Protein AF-A0A6B3DQ25-F1 (afdb_monomer_lite)

Structure (mmCIF, N/CA/C/O backbone):
data_AF-A0A6B3DQ25-F1
#
_entry.id   AF-A0A6B3DQ25-F1
#
loop_
_atom_site.group_PDB
_atom_site.id
_atom_site.type_symbol
_atom_site.label_atom_id
_atom_site.label_alt_id
_atom_site.label_comp_id
_atom_site.label_asym_id
_atom_site.label_entity_id
_atom_site.label_seq_id
_atom_site.pdbx_PDB_ins_code
_atom_site.Cartn_x
_atom_site.Cartn_y
_atom_site.Cartn_z
_atom_site.occupancy
_atom_site.B_iso_or_equiv
_atom_site.auth_s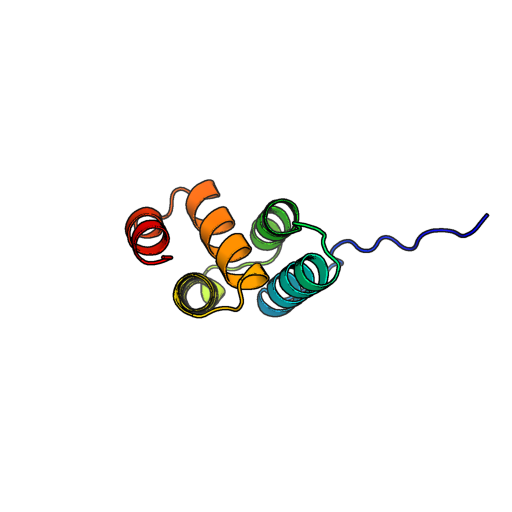eq_id
_atom_site.auth_comp_id
_atom_site.auth_asym_id
_atom_site.auth_atom_id
_atom_site.pdbx_PDB_model_num
ATOM 1 N N . GLN A 1 1 ? 22.901 23.465 -7.469 1.00 52.75 1 GLN A N 1
ATOM 2 C CA . GLN A 1 1 ? 22.434 22.448 -6.504 1.00 52.75 1 GLN A CA 1
ATOM 3 C C . GLN A 1 1 ? 20.912 22.359 -6.624 1.00 52.75 1 GLN A C 1
ATOM 5 O O . GLN A 1 1 ? 20.226 23.244 -6.132 1.00 52.75 1 GLN A O 1
ATOM 10 N N . ARG A 1 2 ? 20.370 21.397 -7.390 1.00 49.22 2 ARG A N 1
ATOM 11 C CA . ARG A 1 2 ? 1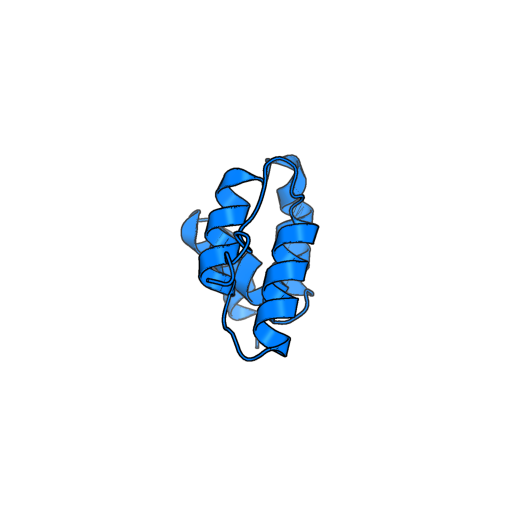8.910 21.207 -7.463 1.00 49.22 2 ARG A CA 1
ATOM 12 C C . ARG A 1 2 ? 18.499 20.470 -6.199 1.00 49.22 2 ARG A C 1
ATOM 14 O O . ARG A 1 2 ? 18.830 19.300 -6.049 1.00 49.22 2 ARG A O 1
ATOM 21 N N . GLN A 1 3 ? 17.868 21.179 -5.271 1.00 53.34 3 GLN A N 1
ATOM 22 C CA . GLN A 1 3 ? 17.277 20.553 -4.098 1.00 53.34 3 GLN A CA 1
ATOM 23 C C . GLN A 1 3 ? 16.183 19.604 -4.595 1.00 53.34 3 GLN A C 1
ATOM 25 O O . GLN A 1 3 ? 15.204 20.040 -5.198 1.00 53.34 3 GLN A O 1
ATOM 30 N N . MET A 1 4 ? 16.396 18.301 -4.420 1.00 47.31 4 MET A N 1
ATOM 31 C CA . MET A 1 4 ? 15.358 17.304 -4.637 1.00 47.31 4 MET A CA 1
ATOM 32 C C . MET A 1 4 ? 14.332 17.499 -3.526 1.00 47.31 4 MET A C 1
ATOM 34 O O . MET A 1 4 ? 14.623 17.227 -2.363 1.00 47.31 4 MET A O 1
ATOM 38 N N . SER A 1 5 ? 13.152 18.019 -3.862 1.00 53.75 5 SER A N 1
ATOM 39 C CA . SER A 1 5 ? 12.026 17.978 -2.934 1.00 53.75 5 SER A CA 1
ATOM 40 C C . SER A 1 5 ? 11.778 16.513 -2.558 1.00 53.75 5 SER A C 1
ATOM 42 O O . SER A 1 5 ? 11.783 15.662 -3.454 1.00 53.75 5 SER A O 1
ATOM 44 N N . PRO A 1 6 ? 11.592 16.187 -1.268 1.00 51.69 6 PRO A N 1
ATOM 45 C CA . PRO A 1 6 ? 11.305 14.821 -0.863 1.00 51.69 6 PRO A CA 1
ATOM 46 C C . PRO A 1 6 ? 10.038 14.350 -1.585 1.00 51.69 6 PRO A C 1
ATOM 48 O O . PRO A 1 6 ? 8.958 14.903 -1.400 1.00 51.69 6 PRO A O 1
ATOM 51 N N . THR A 1 7 ? 10.184 13.335 -2.434 1.00 64.44 7 THR A N 1
ATOM 52 C CA . THR A 1 7 ? 9.096 12.643 -3.150 1.00 64.44 7 THR A CA 1
ATOM 53 C C . THR A 1 7 ? 8.553 11.488 -2.304 1.00 64.44 7 THR A C 1
ATOM 55 O O . THR A 1 7 ? 8.181 10.438 -2.816 1.00 64.44 7 THR A O 1
ATOM 58 N N . GLY A 1 8 ? 8.568 11.677 -0.982 1.00 57.31 8 GLY A N 1
ATOM 59 C CA . GLY A 1 8 ? 7.995 10.762 -0.003 1.00 57.31 8 GLY A CA 1
ATOM 60 C C . GLY A 1 8 ? 6.649 11.275 0.523 1.00 57.31 8 GLY A C 1
ATOM 61 O O . GLY A 1 8 ? 6.321 12.452 0.331 1.00 57.31 8 GLY A O 1
ATOM 62 N N . PRO A 1 9 ? 5.873 10.411 1.196 1.00 58.09 9 PRO A N 1
ATOM 63 C CA . PRO A 1 9 ? 4.570 10.771 1.741 1.00 58.09 9 PRO A CA 1
ATOM 64 C C . PRO A 1 9 ? 4.668 11.930 2.731 1.00 58.09 9 PRO A C 1
ATOM 66 O O . PRO A 1 9 ? 5.610 12.025 3.520 1.00 58.09 9 PRO A O 1
ATOM 69 N N . ARG A 1 10 ? 3.666 12.811 2.694 1.00 62.22 10 ARG A N 1
ATOM 70 C CA . ARG A 1 10 ? 3.498 13.944 3.617 1.00 62.22 10 ARG A CA 1
ATOM 71 C C . ARG A 1 10 ? 2.315 13.673 4.563 1.00 62.22 10 ARG A C 1
ATOM 73 O O . ARG A 1 10 ? 1.467 12.851 4.215 1.00 62.22 10 ARG A O 1
ATOM 80 N N . PRO A 1 11 ? 2.210 14.364 5.717 1.00 61.00 11 PRO A N 1
ATOM 81 C CA . PRO A 1 11 ? 1.012 14.296 6.556 1.00 61.00 11 PRO A CA 1
ATOM 82 C C . PRO A 1 11 ? -0.249 14.585 5.721 1.00 61.00 11 PRO A C 1
ATOM 84 O O . PRO A 1 11 ? -0.279 15.587 5.005 1.00 61.00 11 PRO A O 1
ATOM 87 N N . GLY A 1 12 ? -1.255 13.705 5.784 1.00 70.00 12 GLY A N 1
ATOM 88 C CA . GLY A 1 12 ? -2.523 13.840 5.046 1.00 70.00 12 GLY A CA 1
ATOM 89 C C . GLY A 1 12 ? -2.660 13.010 3.762 1.00 70.00 12 GLY A C 1
ATOM 90 O O . GLY A 1 12 ? -3.586 13.246 2.992 1.00 70.00 12 GLY A O 1
ATOM 91 N N . TRP A 1 13 ? -1.760 12.061 3.493 1.00 87.31 13 TRP A N 1
ATOM 92 C CA . TRP A 1 13 ? -1.972 11.080 2.421 1.00 87.31 13 TRP A CA 1
ATOM 93 C C . TRP A 1 13 ? -3.065 10.074 2.794 1.00 87.31 13 TRP A C 1
ATOM 95 O O . TRP A 1 13 ? -3.046 9.533 3.894 1.00 87.31 13 TRP A O 1
ATOM 105 N N . SER A 1 14 ? -3.978 9.806 1.858 1.00 92.88 14 SER A N 1
ATOM 106 C CA . SER A 1 14 ? -4.929 8.694 1.946 1.00 92.88 14 SER A CA 1
ATOM 107 C C . SER A 1 14 ? -4.292 7.380 1.485 1.00 92.88 14 SER A C 1
ATOM 109 O O . SER A 1 14 ? -3.256 7.380 0.812 1.00 92.88 14 SER A O 1
ATOM 111 N N . VAL A 1 15 ? -4.949 6.258 1.784 1.00 95.25 15 VAL A N 1
ATOM 112 C CA . VAL A 1 15 ? -4.586 4.934 1.254 1.00 95.25 15 VAL A CA 1
ATOM 113 C C . VAL A 1 15 ? -4.521 4.943 -0.279 1.00 95.25 15 VAL A C 1
ATOM 115 O O . VAL A 1 15 ? -3.500 4.548 -0.848 1.00 95.25 15 VAL A O 1
ATOM 118 N N . GLN A 1 16 ? -5.530 5.507 -0.951 1.00 95.44 16 GLN A N 1
ATOM 119 C CA . GLN A 1 16 ? -5.521 5.678 -2.4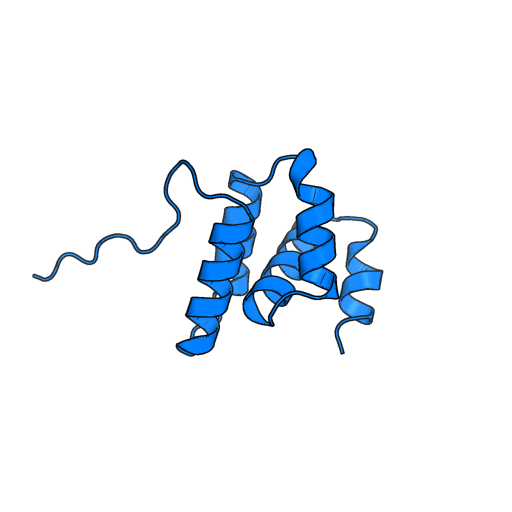07 1.00 95.44 16 GLN A CA 1
ATOM 120 C C . GLN A 1 16 ? -4.300 6.467 -2.913 1.00 95.44 16 GLN A C 1
ATOM 122 O O . GLN A 1 16 ? -3.684 6.067 -3.897 1.00 95.44 16 GLN A O 1
ATOM 127 N N . ALA A 1 17 ? -3.885 7.541 -2.228 1.00 95.19 17 ALA A N 1
ATOM 128 C CA . ALA A 1 17 ? -2.715 8.322 -2.641 1.00 95.19 17 ALA A CA 1
ATOM 129 C C . ALA A 1 17 ? -1.409 7.507 -2.574 1.00 95.19 17 ALA A C 1
ATOM 131 O O . ALA A 1 17 ? -0.527 7.667 -3.421 1.00 95.19 17 ALA A O 1
ATOM 132 N N . VAL A 1 18 ? -1.287 6.603 -1.595 1.00 95.81 18 VAL A N 1
ATOM 133 C CA . VAL A 1 18 ? -0.152 5.672 -1.498 1.00 95.81 18 VAL A CA 1
ATOM 134 C C . VAL A 1 18 ? -0.167 4.666 -2.652 1.00 95.81 18 VAL A C 1
ATOM 136 O O . VAL A 1 18 ? 0.881 4.409 -3.250 1.00 95.81 18 VAL A O 1
ATOM 139 N N . PHE A 1 19 ? -1.337 4.127 -3.001 1.00 96.94 19 PHE A N 1
ATOM 140 C CA . PHE A 1 19 ? -1.484 3.223 -4.144 1.00 96.94 19 PHE A CA 1
ATOM 141 C C . PHE A 1 19 ? -1.146 3.898 -5.472 1.00 96.94 19 PHE A C 1
ATOM 143 O O . PHE A 1 19 ? -0.381 3.340 -6.263 1.00 96.94 19 PHE A O 1
ATOM 150 N N . ASP A 1 20 ? -1.641 5.115 -5.689 1.00 96.38 20 ASP A N 1
ATOM 151 C CA . ASP A 1 20 ? -1.351 5.891 -6.892 1.00 96.38 20 ASP A CA 1
ATOM 152 C C . ASP A 1 20 ? 0.149 6.160 -7.018 1.00 96.38 20 ASP A C 1
ATOM 154 O O . ASP A 1 20 ? 0.706 6.060 -8.110 1.00 96.38 20 ASP A O 1
ATOM 158 N N . TRP A 1 21 ? 0.829 6.454 -5.906 1.00 95.12 21 TRP A N 1
ATOM 159 C CA . TRP A 1 21 ? 2.278 6.639 -5.884 1.00 95.12 21 TRP A CA 1
ATOM 160 C C . TRP A 1 21 ? 3.043 5.357 -6.231 1.00 95.12 21 TRP A C 1
ATOM 162 O O . TRP A 1 21 ? 3.994 5.402 -7.016 1.00 95.12 21 TRP A O 1
ATOM 172 N N . ALA A 1 22 ? 2.618 4.208 -5.701 1.00 96.56 22 ALA A N 1
ATOM 173 C CA . ALA A 1 22 ? 3.218 2.919 -6.031 1.00 96.56 22 ALA A CA 1
ATOM 174 C C . ALA A 1 22 ? 3.068 2.585 -7.524 1.00 96.56 22 ALA A C 1
ATOM 176 O O . ALA A 1 22 ? 4.044 2.199 -8.173 1.00 96.56 22 ALA A O 1
ATOM 177 N N . GLN A 1 23 ? 1.872 2.797 -8.079 1.00 96.94 23 GLN A N 1
ATOM 178 C CA . GLN A 1 23 ? 1.577 2.603 -9.500 1.00 96.94 23 GLN A CA 1
ATOM 179 C C . GLN A 1 23 ? 2.427 3.517 -10.387 1.00 96.94 23 GLN A C 1
ATOM 181 O O . GLN A 1 23 ? 3.093 3.067 -11.316 1.00 96.94 23 GLN A O 1
ATOM 186 N N . GLN A 1 24 ? 2.482 4.794 -10.035 1.00 96.06 24 GLN A N 1
ATOM 187 C CA . GLN A 1 24 ? 3.303 5.798 -10.694 1.00 96.06 24 GLN A CA 1
ATOM 188 C C . GLN A 1 24 ? 4.805 5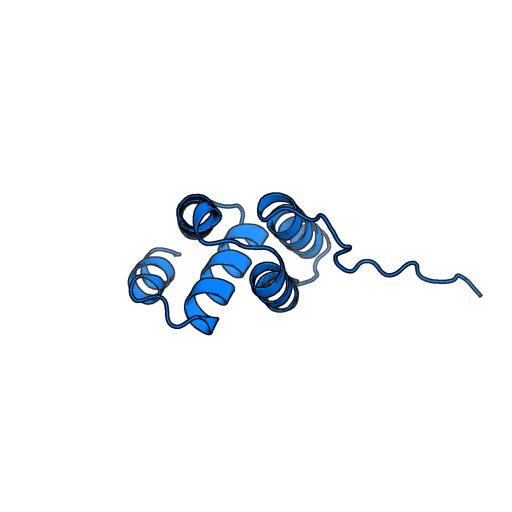.493 -10.660 1.00 96.06 24 GLN A C 1
ATOM 190 O O . GLN A 1 24 ? 5.541 5.907 -11.560 1.00 96.06 24 GLN A O 1
ATOM 195 N N . GLY A 1 25 ? 5.287 4.839 -9.603 1.00 94.81 25 GLY A N 1
ATOM 196 C CA . GLY A 1 25 ? 6.651 4.327 -9.536 1.00 94.81 25 GLY A CA 1
ATOM 197 C C . GLY A 1 25 ? 6.869 3.213 -10.549 1.00 94.81 25 GLY A C 1
ATOM 198 O O . GLY A 1 25 ? 7.815 3.275 -11.334 1.00 94.81 25 GLY A O 1
ATOM 199 N N . LEU A 1 26 ? 5.959 2.238 -10.569 1.00 95.50 26 LEU A N 1
ATOM 200 C CA . LEU A 1 26 ? 6.034 1.081 -11.455 1.00 95.50 26 LEU A CA 1
ATOM 201 C C . LEU A 1 26 ? 6.040 1.490 -12.933 1.00 95.50 26 LEU A C 1
ATOM 203 O O . LEU A 1 26 ? 6.893 1.034 -13.689 1.00 95.50 26 LEU A O 1
ATOM 207 N N . GLU A 1 27 ? 5.168 2.420 -13.322 1.00 95.50 27 GLU A N 1
ATOM 208 C CA . GLU A 1 27 ? 5.104 2.984 -14.681 1.00 95.50 27 GLU A CA 1
ATOM 209 C C . GLU A 1 27 ? 6.403 3.681 -15.108 1.00 95.50 27 GLU A C 1
ATOM 211 O O . GLU A 1 27 ? 6.714 3.765 -16.294 1.00 95.50 27 GLU A O 1
ATOM 216 N N . ARG A 1 28 ? 7.191 4.162 -14.140 1.00 95.06 28 ARG A N 1
ATOM 217 C CA . ARG A 1 28 ? 8.510 4.776 -14.356 1.00 95.06 28 ARG A CA 1
ATOM 218 C C . ARG A 1 28 ? 9.666 3.778 -14.207 1.00 95.06 28 ARG A C 1
ATOM 220 O O . ARG A 1 28 ? 10.823 4.192 -14.224 1.00 95.06 28 ARG A O 1
ATOM 227 N N . GLY A 1 29 ? 9.371 2.487 -14.049 1.00 95.19 29 GLY A N 1
ATOM 228 C CA . GLY A 1 29 ? 10.363 1.423 -13.878 1.00 95.19 29 GLY A CA 1
ATOM 229 C C . GLY A 1 29 ? 10.931 1.298 -12.460 1.00 95.19 29 GLY A C 1
ATOM 230 O O . GLY A 1 29 ? 11.963 0.657 -12.274 1.00 95.19 29 GLY A O 1
ATOM 231 N N . ALA A 1 30 ? 10.291 1.898 -11.453 1.00 92.50 30 ALA A N 1
ATOM 232 C CA . ALA A 1 30 ? 10.698 1.820 -10.053 1.00 92.50 30 ALA A CA 1
ATOM 233 C C . ALA A 1 30 ? 9.720 0.962 -9.235 1.00 92.50 30 ALA A C 1
ATOM 235 O O . ALA A 1 30 ? 8.550 1.301 -9.066 1.00 92.50 30 ALA A O 1
ATOM 236 N N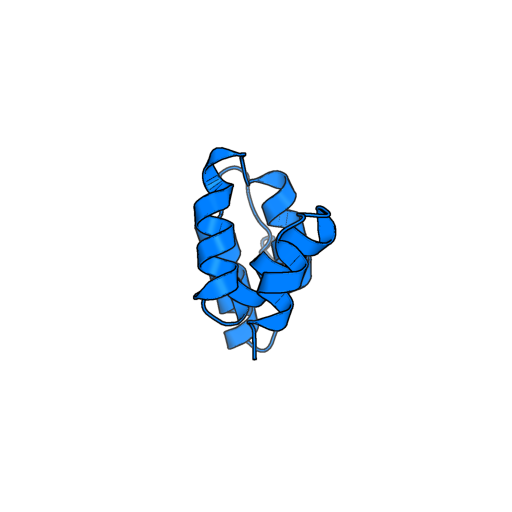 . ALA A 1 31 ? 10.206 -0.134 -8.653 1.00 91.56 31 ALA A N 1
ATOM 237 C CA . ALA A 1 31 ? 9.400 -0.993 -7.789 1.00 91.56 31 ALA A CA 1
ATOM 238 C C . ALA A 1 31 ? 9.200 -0.357 -6.397 1.00 91.56 31 ALA A C 1
ATOM 240 O O . ALA A 1 31 ? 9.939 -0.638 -5.455 1.00 91.56 31 ALA A O 1
ATOM 241 N N . LEU A 1 32 ? 8.189 0.507 -6.258 1.00 93.56 32 LEU A N 1
ATOM 242 C CA . LEU A 1 32 ? 7.904 1.241 -5.014 1.00 93.56 32 LEU A CA 1
ATOM 243 C C . LEU A 1 32 ? 6.968 0.509 -4.041 1.00 93.56 32 LEU A C 1
ATOM 245 O O . LEU A 1 32 ? 6.620 1.063 -3.001 1.00 93.56 32 LEU A O 1
ATOM 249 N N . HIS A 1 33 ? 6.576 -0.733 -4.323 1.00 92.88 33 HIS A N 1
ATOM 250 C CA . HIS A 1 33 ? 5.581 -1.430 -3.507 1.00 92.88 33 HIS A CA 1
ATOM 251 C C . HIS A 1 33 ? 6.018 -1.624 -2.043 1.00 92.88 33 HIS A C 1
ATOM 253 O O . HIS A 1 33 ? 5.208 -1.428 -1.141 1.00 92.88 33 HIS A O 1
ATOM 259 N N . VAL A 1 34 ? 7.304 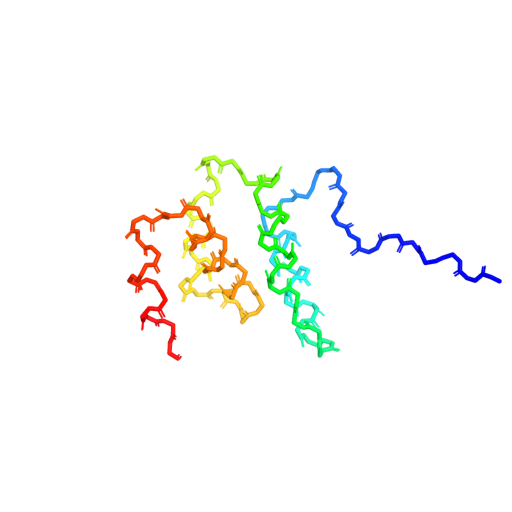-1.915 -1.793 1.00 95.12 34 VAL A N 1
ATOM 260 C CA . VAL A 1 34 ? 7.867 -2.042 -0.434 1.00 95.12 34 VAL A CA 1
ATOM 261 C C . VAL A 1 34 ? 7.847 -0.717 0.342 1.00 95.12 34 VAL A C 1
ATOM 263 O O . VAL A 1 34 ? 7.291 -0.693 1.441 1.00 95.12 34 VAL A O 1
ATOM 266 N N . PRO A 1 35 ? 8.427 0.398 -0.156 1.00 94.94 35 PRO A N 1
ATOM 267 C CA . PRO A 1 35 ? 8.337 1.664 0.564 1.00 94.94 35 PRO A CA 1
ATOM 268 C C . PRO A 1 35 ? 6.889 2.149 0.703 1.00 94.94 35 PRO A C 1
ATOM 270 O O . PRO A 1 35 ? 6.539 2.622 1.775 1.00 94.94 35 PRO A O 1
ATOM 273 N N . ALA A 1 36 ? 6.029 1.962 -0.303 1.00 95.06 36 ALA A N 1
ATOM 274 C CA . ALA A 1 36 ? 4.614 2.320 -0.216 1.00 95.06 36 ALA A CA 1
ATOM 275 C C . ALA A 1 36 ? 3.861 1.532 0.872 1.00 95.06 36 ALA A C 1
ATOM 277 O O . ALA A 1 36 ? 3.074 2.120 1.608 1.00 95.06 36 ALA A O 1
ATOM 278 N N . ALA A 1 37 ? 4.144 0.239 1.057 1.00 95.94 37 ALA A N 1
ATOM 279 C CA . ALA A 1 37 ? 3.522 -0.558 2.119 1.00 95.94 37 ALA A CA 1
ATOM 280 C C . ALA A 1 37 ? 3.865 -0.032 3.526 1.00 95.94 37 ALA A C 1
ATOM 282 O O . ALA A 1 37 ? 2.999 0.053 4.392 1.00 95.94 37 ALA A O 1
ATOM 283 N N . ARG A 1 38 ? 5.104 0.429 3.738 1.00 93.69 38 ARG A N 1
ATOM 284 C CA . ARG A 1 38 ? 5.501 1.109 4.988 1.00 93.69 38 ARG A CA 1
ATOM 285 C C . ARG A 1 38 ? 4.786 2.444 5.188 1.00 93.69 38 ARG A C 1
ATOM 287 O O . ARG A 1 38 ? 4.624 2.904 6.311 1.00 93.69 38 ARG A O 1
ATOM 294 N N . CYS A 1 39 ? 4.385 3.100 4.107 1.00 94.38 39 CYS A N 1
ATOM 295 C CA . CYS A 1 39 ? 3.588 4.316 4.197 1.00 94.38 39 CYS A CA 1
ATOM 296 C C . CYS A 1 39 ? 2.144 3.990 4.589 1.00 94.38 39 CYS A C 1
ATOM 298 O O . CYS A 1 39 ? 1.588 4.710 5.414 1.00 94.38 39 CYS A O 1
ATOM 300 N N . LEU A 1 40 ? 1.577 2.880 4.094 1.00 93.81 40 LEU A N 1
ATOM 301 C CA . LEU A 1 40 ? 0.260 2.400 4.529 1.00 93.81 40 LEU A CA 1
ATOM 302 C C . LEU A 1 40 ? 0.196 2.168 6.038 1.00 93.81 40 LEU A C 1
ATOM 304 O O . LEU A 1 40 ? -0.773 2.596 6.651 1.00 93.81 40 LEU A O 1
ATOM 308 N N . SER A 1 41 ? 1.232 1.609 6.673 1.00 91.81 41 SER A N 1
ATOM 309 C CA . SER A 1 41 ? 1.222 1.428 8.136 1.00 91.81 41 SER A CA 1
ATOM 310 C C . SER A 1 41 ? 1.146 2.733 8.936 1.00 91.81 41 SER A C 1
ATOM 312 O O . SER A 1 41 ? 0.823 2.695 10.117 1.00 91.81 41 SER A O 1
ATOM 314 N N . ALA A 1 42 ? 1.457 3.878 8.321 1.00 90.38 42 ALA A N 1
ATOM 315 C CA . ALA A 1 42 ? 1.368 5.189 8.958 1.00 90.38 42 ALA A CA 1
ATOM 316 C C . ALA A 1 42 ? 0.056 5.936 8.659 1.00 90.38 42 ALA A C 1
ATOM 318 O O . ALA A 1 42 ? -0.250 6.891 9.371 1.00 90.38 42 ALA A O 1
ATOM 319 N N . VAL A 1 43 ? -0.682 5.556 7.608 1.00 90.31 43 VAL A N 1
ATOM 320 C CA . VAL A 1 43 ? -1.874 6.298 7.147 1.00 90.31 43 VAL A CA 1
ATOM 321 C C . VAL A 1 43 ? -3.167 5.496 7.182 1.00 90.31 43 VAL A C 1
ATOM 323 O O . VAL A 1 43 ? -4.226 6.104 7.264 1.00 90.31 43 VAL A O 1
ATOM 326 N N . ALA A 1 44 ? -3.095 4.167 7.100 1.00 92.31 44 ALA A N 1
ATOM 327 C CA . ALA A 1 44 ? -4.274 3.315 7.090 1.00 92.31 44 ALA A CA 1
ATOM 328 C C . ALA A 1 44 ? -4.861 3.194 8.500 1.00 92.31 44 ALA A C 1
ATOM 330 O O . ALA A 1 44 ? -4.180 2.750 9.430 1.00 92.31 44 ALA A O 1
ATOM 331 N N . GLY A 1 45 ? -6.133 3.558 8.636 1.00 89.44 45 GLY A N 1
ATOM 332 C CA . GLY A 1 45 ? -6.962 3.240 9.792 1.00 89.44 45 GLY A CA 1
ATOM 333 C C . GLY A 1 45 ? -7.709 1.908 9.616 1.00 89.44 45 GLY A C 1
ATOM 334 O O . GLY A 1 45 ? -7.727 1.331 8.523 1.00 89.44 45 GLY A O 1
ATOM 335 N N . PRO A 1 46 ? -8.360 1.388 10.675 1.00 87.25 46 PRO A N 1
ATOM 336 C CA . PRO A 1 46 ? -9.212 0.197 10.584 1.00 87.25 46 PRO A CA 1
ATOM 337 C C . PRO A 1 46 ? -10.311 0.293 9.510 1.00 87.25 46 PRO A C 1
ATOM 339 O O . PRO A 1 46 ? -10.680 -0.714 8.902 1.00 87.25 46 PRO A O 1
ATOM 342 N N . GLU A 1 47 ? -10.824 1.498 9.266 1.00 89.62 47 GLU A N 1
ATOM 343 C CA . GLU A 1 47 ? -11.842 1.822 8.266 1.00 89.62 47 GLU A CA 1
ATOM 344 C C . GLU A 1 47 ? -11.375 1.616 6.820 1.00 89.62 47 GLU A C 1
ATOM 346 O O . GLU A 1 47 ? -12.202 1.336 5.952 1.00 89.62 47 GLU A O 1
ATOM 351 N N . ASP A 1 48 ? -10.066 1.673 6.563 1.00 94.06 48 ASP A N 1
ATOM 352 C CA . ASP A 1 48 ? -9.496 1.521 5.223 1.00 94.06 48 ASP A CA 1
ATOM 353 C C . ASP A 1 48 ? -9.300 0.051 4.830 1.00 94.06 48 ASP A C 1
ATOM 355 O O . ASP A 1 48 ? -9.017 -0.267 3.670 1.00 94.06 48 ASP A O 1
ATOM 359 N N . ARG A 1 49 ? -9.467 -0.888 5.771 1.00 91.69 49 ARG A N 1
ATOM 360 C CA . ARG A 1 49 ? -9.245 -2.319 5.519 1.00 91.69 49 ARG A CA 1
ATOM 361 C C . ARG A 1 49 ? -10.018 -2.846 4.298 1.00 91.69 49 ARG A C 1
ATOM 363 O O . ARG A 1 49 ? -9.409 -3.550 3.489 1.00 91.69 49 ARG A O 1
ATOM 370 N N . PRO A 1 50 ? -11.314 -2.531 4.094 1.00 92.12 50 PRO A N 1
ATOM 371 C CA . PRO A 1 50 ? -12.037 -2.968 2.900 1.00 92.12 50 PRO A CA 1
ATOM 372 C C . PRO A 1 50 ? -11.433 -2.431 1.593 1.00 92.12 50 PRO A C 1
ATOM 374 O O . PRO A 1 50 ? -11.415 -3.142 0.587 1.00 92.12 50 PRO A O 1
ATOM 377 N N . GLU A 1 51 ? -10.911 -1.203 1.596 1.00 95.12 51 GLU A N 1
ATOM 378 C CA . GLU A 1 51 ? -10.243 -0.605 0.438 1.00 95.12 51 GLU A CA 1
ATOM 379 C C . GLU A 1 51 ? -8.927 -1.319 0.117 1.00 95.12 51 GLU A C 1
ATOM 381 O O . GLU A 1 51 ? -8.684 -1.667 -1.041 1.00 95.12 51 GLU A O 1
ATOM 386 N N . ILE A 1 52 ? -8.124 -1.618 1.139 1.00 95.56 52 ILE A N 1
ATOM 387 C CA . ILE A 1 52 ? -6.854 -2.338 0.993 1.00 95.56 52 ILE A CA 1
ATOM 388 C C . ILE A 1 52 ? -7.089 -3.751 0.448 1.00 95.56 52 ILE A C 1
ATOM 390 O O . ILE A 1 52 ? -6.409 -4.175 -0.486 1.00 95.56 52 ILE A O 1
ATOM 394 N N . LEU A 1 53 ? -8.098 -4.464 0.957 1.00 94.12 53 LEU A N 1
ATOM 395 C CA . LEU A 1 53 ? -8.470 -5.788 0.446 1.00 94.12 53 LEU A CA 1
ATOM 396 C C . LEU A 1 53 ? -8.942 -5.731 -1.012 1.00 94.12 53 LEU A C 1
ATOM 398 O O . LEU A 1 53 ? -8.601 -6.603 -1.813 1.00 94.12 53 LEU A O 1
ATOM 402 N N . ARG A 1 54 ? -9.711 -4.702 -1.386 1.00 94.69 54 ARG A N 1
ATOM 403 C CA . ARG A 1 54 ? -10.138 -4.488 -2.775 1.00 94.69 54 ARG A CA 1
ATOM 404 C C . ARG A 1 54 ? -8.939 -4.227 -3.689 1.00 94.69 54 ARG A C 1
ATOM 406 O O . ARG A 1 54 ? -8.894 -4.785 -4.783 1.00 94.69 54 ARG A O 1
ATOM 413 N N . ALA A 1 55 ? -7.965 -3.432 -3.246 1.00 96.31 55 ALA A N 1
ATOM 414 C CA . ALA A 1 55 ? -6.733 -3.183 -3.990 1.00 96.31 55 ALA A CA 1
ATOM 415 C C . ALA A 1 55 ? -5.881 -4.456 -4.137 1.00 96.31 55 ALA A C 1
ATOM 417 O O . ALA A 1 55 ? -5.398 -4.737 -5.232 1.00 96.31 55 ALA A O 1
ATOM 418 N N . ALA A 1 56 ? -5.775 -5.276 -3.088 1.00 95.12 56 ALA A N 1
ATOM 419 C CA . ALA A 1 56 ? -5.087 -6.567 -3.139 1.00 95.12 56 ALA A CA 1
ATOM 420 C C . ALA A 1 56 ? -5.718 -7.546 -4.148 1.00 95.12 56 ALA A C 1
ATOM 422 O O . ALA A 1 56 ? -5.004 -8.318 -4.779 1.00 95.12 56 ALA A O 1
ATOM 423 N N . ARG A 1 57 ? -7.043 -7.499 -4.342 1.00 93.88 57 ARG A N 1
ATOM 424 C CA . ARG A 1 57 ? -7.745 -8.365 -5.308 1.00 93.88 57 ARG A CA 1
ATOM 425 C C . ARG A 1 57 ? -7.756 -7.811 -6.732 1.00 93.88 57 ARG A C 1
ATOM 427 O O . ARG A 1 57 ? -7.610 -8.561 -7.689 1.00 93.88 57 ARG A O 1
ATOM 434 N N . HIS A 1 58 ? -7.986 -6.508 -6.885 1.00 94.06 58 HIS A N 1
ATOM 435 C CA . HIS A 1 58 ? -8.385 -5.913 -8.169 1.00 94.06 58 HIS A CA 1
ATOM 436 C C . HIS A 1 58 ? -7.647 -4.615 -8.515 1.00 94.06 58 HIS A C 1
ATOM 438 O O . HIS A 1 58 ? -7.944 -4.000 -9.536 1.00 94.06 58 HIS A O 1
ATOM 444 N N . GLY A 1 59 ? -6.709 -4.173 -7.677 1.00 94.25 59 GLY A N 1
ATOM 445 C CA . GLY A 1 59 ? -5.923 -2.966 -7.925 1.00 94.25 59 GLY A CA 1
ATOM 446 C C . GLY A 1 59 ? -5.003 -3.111 -9.135 1.00 94.25 59 GLY A C 1
ATOM 447 O O . GLY A 1 59 ? -4.763 -4.220 -9.608 1.00 94.25 59 GLY A O 1
ATOM 448 N N . SER A 1 60 ? -4.469 -1.993 -9.629 1.00 95.75 60 SER A N 1
ATOM 449 C CA . SER A 1 60 ? -3.363 -2.012 -10.594 1.00 95.75 60 SER A CA 1
ATOM 450 C C . SER A 1 60 ? -2.125 -2.663 -9.975 1.00 95.75 60 SER A C 1
ATOM 452 O O . SER A 1 60 ? -2.021 -2.730 -8.754 1.00 95.75 60 SER A O 1
ATOM 454 N N . ASP A 1 61 ? -1.164 -3.115 -10.775 1.00 95.69 61 ASP A N 1
ATOM 455 C CA . ASP A 1 61 ? -0.038 -3.911 -10.266 1.00 95.69 61 ASP A CA 1
ATOM 456 C C . ASP A 1 61 ? 0.750 -3.214 -9.147 1.00 95.69 61 ASP A C 1
ATOM 458 O O . ASP A 1 61 ? 1.081 -3.845 -8.143 1.00 95.69 61 ASP A O 1
ATOM 462 N N . GLY A 1 62 ? 0.982 -1.900 -9.251 1.00 96.00 62 GLY A N 1
ATOM 463 C CA . GLY A 1 62 ? 1.614 -1.137 -8.174 1.00 96.00 62 GLY A CA 1
ATOM 464 C C . GLY A 1 62 ? 0.782 -1.143 -6.889 1.00 96.00 62 GLY A C 1
ATOM 465 O O . GLY A 1 62 ? 1.307 -1.442 -5.818 1.00 96.00 62 GLY A O 1
ATOM 466 N N . ALA A 1 63 ? -0.524 -0.886 -6.998 1.00 96.69 63 ALA A N 1
ATOM 467 C CA . ALA A 1 63 ? -1.450 -0.885 -5.867 1.00 96.69 63 ALA A CA 1
ATOM 468 C C . ALA A 1 63 ? -1.612 -2.283 -5.245 1.00 96.69 63 ALA A C 1
ATOM 470 O O . ALA A 1 63 ? -1.570 -2.431 -4.024 1.00 96.69 63 ALA A O 1
ATOM 471 N N . ARG A 1 64 ? -1.748 -3.313 -6.086 1.00 95.94 64 ARG A N 1
ATOM 472 C CA . ARG A 1 64 ? -1.927 -4.714 -5.699 1.00 95.94 64 ARG A CA 1
ATOM 473 C C . ARG A 1 64 ? -0.718 -5.221 -4.924 1.00 95.94 64 ARG A C 1
ATOM 475 O O . ARG A 1 64 ? -0.872 -5.700 -3.804 1.00 95.94 64 ARG A O 1
ATOM 482 N N . CYS A 1 65 ? 0.486 -5.038 -5.468 1.00 95.81 65 CYS A N 1
ATOM 483 C CA . CYS A 1 65 ? 1.730 -5.426 -4.803 1.00 95.81 65 CYS A CA 1
ATOM 484 C C . CYS A 1 65 ? 1.925 -4.688 -3.472 1.00 95.81 65 CYS A C 1
ATOM 486 O O . CYS A 1 65 ? 2.365 -5.292 -2.495 1.00 95.81 65 CYS A O 1
ATOM 488 N N . THR A 1 66 ? 1.576 -3.399 -3.401 1.00 97.25 66 THR A N 1
ATOM 489 C CA . THR A 1 66 ? 1.619 -2.632 -2.148 1.00 97.25 66 THR A CA 1
ATOM 490 C C . THR A 1 66 ? 0.643 -3.175 -1.108 1.00 97.25 66 THR A C 1
ATOM 492 O O . THR A 1 66 ? 1.035 -3.365 0.042 1.00 97.25 66 THR A O 1
ATOM 495 N N . ALA A 1 67 ? -0.606 -3.444 -1.497 1.00 96.56 67 ALA A N 1
ATOM 496 C CA . ALA A 1 67 ? -1.633 -3.945 -0.590 1.00 96.56 67 ALA A CA 1
ATOM 497 C C . ALA A 1 67 ? -1.281 -5.338 -0.048 1.00 96.56 67 ALA A C 1
ATOM 499 O O . ALA A 1 67 ? -1.307 -5.544 1.162 1.00 96.56 67 ALA A O 1
ATOM 500 N N . LEU A 1 68 ? -0.880 -6.267 -0.922 1.00 94.38 68 LEU A N 1
ATOM 501 C CA . LEU A 1 68 ? -0.448 -7.611 -0.523 1.00 94.38 68 LEU A CA 1
ATOM 502 C C . LEU A 1 68 ? 0.757 -7.555 0.419 1.00 94.38 68 LEU A C 1
ATOM 504 O O . LEU A 1 68 ? 0.778 -8.249 1.433 1.00 94.38 68 LEU A O 1
ATOM 508 N N . ARG A 1 69 ? 1.735 -6.685 0.131 1.00 94.69 69 ARG A N 1
ATOM 509 C CA . ARG A 1 69 ? 2.900 -6.500 1.001 1.00 94.69 69 ARG A CA 1
ATOM 510 C C . ARG A 1 69 ? 2.511 -5.977 2.382 1.00 94.69 69 ARG A C 1
ATOM 512 O O . ARG A 1 69 ? 3.002 -6.501 3.373 1.00 94.69 69 ARG A O 1
ATOM 519 N N . TYR A 1 70 ? 1.646 -4.966 2.442 1.00 95.06 70 TYR A N 1
ATOM 520 C CA . TYR A 1 70 ? 1.160 -4.406 3.702 1.00 95.06 70 TYR A CA 1
ATOM 521 C C . TYR A 1 70 ? 0.411 -5.451 4.544 1.00 95.06 70 TYR A C 1
ATOM 523 O O . TYR A 1 70 ? 0.664 -5.558 5.740 1.00 95.06 70 TYR A O 1
ATOM 531 N N . LEU A 1 71 ? -0.460 -6.252 3.920 1.00 93.62 71 LEU A N 1
ATOM 532 C CA . LEU A 1 71 ? -1.202 -7.317 4.603 1.00 93.62 71 LEU A CA 1
ATOM 533 C C . LEU A 1 71 ? -0.273 -8.424 5.121 1.00 93.62 71 LEU A C 1
ATOM 535 O O . LEU A 1 71 ? -0.462 -8.901 6.236 1.00 93.62 71 LEU A O 1
ATOM 539 N N . ALA A 1 72 ? 0.743 -8.794 4.338 1.00 90.69 72 ALA A N 1
ATOM 540 C CA . ALA A 1 72 ? 1.747 -9.772 4.744 1.00 90.69 72 ALA A CA 1
ATOM 541 C C . ALA A 1 72 ? 2.624 -9.267 5.902 1.00 90.69 72 ALA A C 1
ATOM 543 O O . ALA A 1 72 ? 2.900 -10.022 6.824 1.00 90.69 72 ALA A O 1
ATOM 544 N N . ASP A 1 73 ? 3.038 -7.994 5.884 1.00 91.69 73 ASP A N 1
ATOM 545 C CA . ASP A 1 73 ? 3.830 -7.394 6.970 1.00 91.69 73 ASP A CA 1
ATOM 546 C C . ASP A 1 73 ? 3.020 -7.247 8.281 1.00 91.69 73 ASP A C 1
ATOM 548 O O . ASP A 1 73 ? 3.613 -7.116 9.351 1.00 91.69 73 ASP A O 1
ATOM 552 N N . GLY A 1 74 ? 1.683 -7.241 8.206 1.00 87.19 74 GLY A N 1
ATOM 553 C CA . GLY A 1 74 ? 0.771 -7.119 9.349 1.00 87.19 74 GLY A CA 1
ATOM 554 C C . GLY A 1 74 ? 0.176 -8.437 9.858 1.00 87.19 74 GLY A C 1
ATOM 555 O O . GLY A 1 74 ? -0.730 -8.382 10.688 1.00 87.19 74 GLY A O 1
ATOM 556 N N . ASP A 1 75 ? 0.635 -9.586 9.348 1.00 81.44 75 ASP A N 1
ATOM 557 C CA . ASP A 1 75 ? 0.108 -10.924 9.659 1.00 81.44 75 ASP A CA 1
ATOM 558 C C . ASP A 1 75 ? -1.429 -11.040 9.490 1.00 81.44 75 ASP A C 1
ATOM 560 O O . ASP A 1 75 ? -2.103 -11.727 10.264 1.00 81.44 75 ASP A O 1
ATOM 564 N N . ASP A 1 76 ? -2.022 -10.367 8.487 1.00 79.06 76 ASP A N 1
ATOM 565 C CA . ASP A 1 76 ? -3.470 -10.479 8.245 1.00 79.06 76 ASP A CA 1
ATOM 566 C C . ASP A 1 76 ? -3.821 -11.938 7.880 1.00 79.06 76 ASP A C 1
ATOM 568 O O . ASP A 1 76 ? -3.261 -12.478 6.920 1.00 79.06 76 ASP A O 1
ATOM 572 N N . PRO A 1 77 ? -4.765 -12.592 8.590 1.00 74.00 77 PRO A N 1
ATOM 573 C CA . PRO A 1 77 ? -5.081 -14.002 8.361 1.00 74.00 77 PRO A CA 1
ATOM 574 C C . PRO A 1 77 ? -5.551 -14.314 6.934 1.00 74.00 77 PRO A C 1
ATOM 576 O O . PRO A 1 77 ? -5.412 -15.444 6.481 1.00 74.00 77 PRO A O 1
ATOM 579 N N . GLY A 1 78 ? -6.112 -13.327 6.226 1.00 73.88 78 GLY A N 1
ATOM 580 C CA . GLY A 1 78 ? -6.558 -13.464 4.841 1.00 73.88 78 GLY A CA 1
ATOM 581 C C . GLY A 1 78 ? -5.489 -13.121 3.802 1.00 73.88 78 GLY A C 1
ATOM 582 O O . GLY A 1 78 ? -5.782 -13.170 2.609 1.00 73.88 78 GLY A O 1
ATOM 583 N N . ALA A 1 79 ? -4.271 -12.748 4.212 1.00 72.69 79 ALA A N 1
ATOM 584 C CA . ALA A 1 79 ? -3.205 -12.359 3.291 1.00 72.69 79 ALA A CA 1
ATOM 585 C C . ALA A 1 79 ? -2.776 -13.515 2.376 1.00 72.69 79 ALA A C 1
ATOM 587 O O . ALA A 1 79 ? -2.574 -13.296 1.184 1.00 72.69 79 ALA A O 1
ATOM 588 N N . LEU A 1 80 ? -2.676 -14.739 2.907 1.00 71.50 80 LEU A N 1
ATOM 589 C CA . LEU A 1 80 ? -2.258 -15.920 2.140 1.00 71.50 80 LEU A CA 1
ATOM 590 C C . LEU A 1 80 ? -3.206 -16.211 0.969 1.00 71.50 80 LEU A C 1
ATOM 592 O O . LEU A 1 80 ? -2.750 -16.263 -0.171 1.00 71.50 80 LEU A O 1
ATOM 596 N N . ASP A 1 81 ? -4.517 -16.264 1.219 1.00 77.62 81 ASP A N 1
ATOM 597 C CA . ASP A 1 81 ? -5.529 -16.498 0.176 1.00 77.62 81 ASP A CA 1
ATOM 598 C C . ASP A 1 81 ? -5.491 -15.430 -0.933 1.00 77.62 81 ASP A C 1
ATOM 600 O O . ASP A 1 81 ? -5.778 -15.696 -2.100 1.00 77.62 81 ASP A O 1
ATOM 604 N N . LEU A 1 82 ? -5.153 -14.189 -0.574 1.00 73.69 82 LEU A N 1
ATOM 605 C CA . LEU A 1 82 ? -5.053 -13.076 -1.519 1.00 73.69 82 LEU A CA 1
ATOM 606 C C . LEU A 1 82 ? -3.785 -13.141 -2.369 1.00 73.69 82 LEU A C 1
ATOM 608 O O . LEU A 1 82 ? -3.837 -12.799 -3.549 1.00 73.69 82 LEU A O 1
ATOM 612 N N . ILE A 1 83 ? -2.666 -13.563 -1.779 1.00 70.06 83 ILE A N 1
ATOM 613 C CA . ILE A 1 83 ? -1.406 -13.769 -2.499 1.00 70.06 83 ILE A CA 1
ATOM 614 C C . ILE A 1 83 ? -1.564 -14.927 -3.488 1.00 70.06 83 ILE A C 1
ATOM 616 O O . ILE A 1 83 ? -1.148 -14.795 -4.633 1.00 70.06 83 ILE A O 1
ATOM 620 N N . GLU A 1 84 ? -2.210 -16.023 -3.085 1.00 71.06 84 GLU A N 1
ATOM 621 C CA . GLU A 1 84 ? -2.472 -17.168 -3.968 1.00 71.06 84 GLU A CA 1
ATOM 622 C C . GLU A 1 84 ? -3.402 -16.820 -5.140 1.00 71.06 84 GLU A C 1
ATOM 624 O O . GLU A 1 84 ? -3.230 -17.334 -6.243 1.00 71.06 84 GLU A O 1
ATOM 629 N N . ALA A 1 85 ? -4.370 -15.925 -4.929 1.00 74.81 85 ALA A N 1
ATOM 630 C CA . ALA A 1 85 ? -5.282 -15.476 -5.980 1.00 74.81 85 ALA A CA 1
ATOM 631 C C . ALA A 1 85 ? -4.652 -14.479 -6.975 1.00 74.81 85 ALA A C 1
ATOM 633 O O . ALA A 1 85 ? -5.236 -14.221 -8.030 1.00 74.81 85 ALA A O 1
ATOM 634 N N . ALA A 1 86 ? -3.497 -13.894 -6.648 1.00 62.38 86 ALA A N 1
ATOM 635 C CA . ALA A 1 86 ? -2.778 -12.967 -7.512 1.00 62.38 86 ALA A CA 1
ATOM 636 C C . ALA A 1 86 ? -1.857 -13.747 -8.469 1.00 62.38 86 ALA A C 1
ATOM 638 O O . ALA A 1 86 ? -0.681 -13.961 -8.176 1.00 62.38 86 ALA A O 1
ATOM 639 N N . VAL A 1 87 ? -2.416 -14.186 -9.603 1.00 55.84 87 VAL A N 1
ATOM 640 C CA . VAL A 1 87 ? -1.721 -14.925 -10.679 1.00 55.84 87 VAL A CA 1
ATOM 641 C C . VAL A 1 87 ? -1.441 -14.023 -11.874 1.00 55.84 87 VAL A C 1
ATOM 643 O O . VAL A 1 87 ? -2.354 -13.248 -12.243 1.00 55.84 87 VAL A O 1
#

Secondary structure (DSSP, 8-state):
-------S--TT--HHHHHHHHHHHHHTT---HHHHHHHHHHH--GGGHHHHHHHHHHS-HHHHHHHHHHHHHTT-TTHHHHHHH--

Foldseek 3Di:
DPPDDPPDDDPPDALVNLLVSQLVCVVVVHRCLVVSLVVCVVHDDPVCVVVLLCCCQPNDPSSNSNSLNNCVVVVPPCSVVSVVNPD

Sequence (87 aa):
QRQMSPTGPRPGWSVQAVFDWAQQGLERGAALHVPAARCLSAVAGPEDRPEILRAARHGSDGARCTALRYLADGDDPGALDLIEAAV

Radius of gyration: 13.05 Å; chains: 1; bounding box: 34×40×25 Å

pLDDT: mean 85.61, std 14.43, range [47.31, 97.25]